Protein AF-W8JGR0-F1 (afdb_monomer)

Foldseek 3Di:
DDPPPPPDPDDPPPPDDPVNCVVVVVLDDDAPVPDDPVCPVVNDDHDDPPPDDD

Mean predicted aligned error: 12.59 Å

Organism: NCBI:txid1229831

pLDDT: mean 73.93, std 14.12, range [40.06, 91.0]

Secondary structure (DSSP, 8-state):
--------S--------HHHHHHTTTT----GGGS-GGGGGG------------

Radius of gyration: 20.8 Å; Cα contacts (8 Å, |Δi|>4): 7; chains: 1; bounding box: 71×26×29 Å

Sequence (54 aa):
MQEIEVQSLEEFSCNLSIKDLIEAGAHFGHQTHRWNPKMKIYIFEEKMVFTSSI

St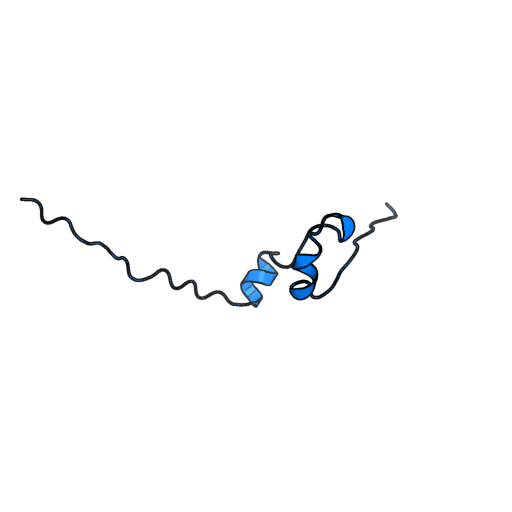ructure (mmCIF, N/CA/C/O backbone):
data_AF-W8JGR0-F1
#
_entry.id   AF-W8JGR0-F1
#
loop_
_atom_site.group_PDB
_atom_site.id
_atom_site.type_symbol
_atom_site.label_atom_id
_atom_site.label_alt_id
_atom_site.label_comp_id
_atom_site.label_asym_id
_atom_site.label_entity_id
_atom_site.label_seq_id
_atom_site.pdbx_PDB_ins_code
_atom_site.Cartn_x
_atom_site.Cartn_y
_atom_site.Cartn_z
_atom_site.occupancy
_atom_site.B_iso_or_equiv
_atom_site.auth_seq_id
_atom_site.auth_comp_id
_atom_site.auth_asym_id
_atom_site.auth_atom_id
_atom_site.pdbx_PDB_model_num
ATOM 1 N N . MET A 1 1 ? -49.197 -1.628 13.091 1.00 45.09 1 MET A N 1
ATOM 2 C CA . MET A 1 1 ? -48.275 -1.132 12.052 1.00 45.09 1 MET A CA 1
ATOM 3 C C . MET A 1 1 ? -47.047 -0.634 12.778 1.00 45.09 1 MET A C 1
ATOM 5 O O . MET A 1 1 ? -47.148 0.367 13.468 1.00 45.09 1 MET A O 1
ATOM 9 N N . GLN A 1 2 ? -45.971 -1.418 12.768 1.00 40.06 2 GLN A N 1
ATOM 10 C CA . GLN A 1 2 ? -44.689 -0.990 13.321 1.00 40.06 2 GLN A CA 1
ATOM 11 C C . GLN A 1 2 ? -44.047 -0.088 12.268 1.00 40.06 2 GLN A C 1
ATOM 13 O O . GLN A 1 2 ? -43.818 -0.540 11.147 1.00 40.06 2 GLN A O 1
ATOM 18 N N . GLU A 1 3 ? -43.848 1.185 12.596 1.00 53.94 3 GLU A N 1
ATOM 19 C CA . GLU A 1 3 ? -43.008 2.074 11.799 1.00 53.94 3 GLU A CA 1
ATOM 20 C C . GLU A 1 3 ? -41.579 1.547 11.910 1.00 53.94 3 GLU A C 1
ATOM 22 O O . GLU A 1 3 ? -40.961 1.587 12.971 1.00 53.94 3 GLU A O 1
ATOM 27 N N . ILE A 1 4 ? -41.106 0.929 10.830 1.00 56.28 4 ILE A N 1
ATOM 28 C CA . ILE A 1 4 ? -39.741 0.431 10.731 1.00 56.28 4 ILE A CA 1
ATOM 29 C C . ILE A 1 4 ? -38.851 1.658 10.578 1.00 56.28 4 ILE A C 1
ATOM 31 O O . ILE A 1 4 ? -38.916 2.379 9.583 1.00 56.28 4 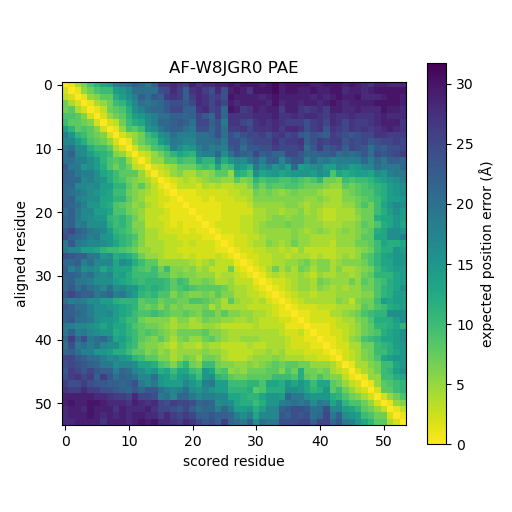ILE A O 1
ATOM 35 N N . GLU A 1 5 ? -38.061 1.891 11.616 1.00 62.88 5 GLU A N 1
ATOM 36 C CA . GLU A 1 5 ? -37.046 2.923 11.712 1.00 62.88 5 GLU A CA 1
ATOM 37 C C . GLU A 1 5 ? -36.044 2.738 10.568 1.00 62.88 5 GLU A C 1
ATOM 39 O O . GLU A 1 5 ? -35.313 1.748 10.503 1.00 62.88 5 GLU A O 1
ATOM 44 N N . VAL A 1 6 ? -36.040 3.678 9.624 1.00 61.94 6 VAL A N 1
ATOM 45 C CA . VAL A 1 6 ? -35.019 3.768 8.578 1.00 61.94 6 VAL A CA 1
ATOM 46 C C . VAL A 1 6 ? -33.718 4.252 9.220 1.00 61.94 6 VAL A C 1
ATOM 48 O O . VAL A 1 6 ? -33.328 5.409 9.096 1.00 61.94 6 VAL A O 1
ATOM 51 N N . GLN A 1 7 ? -33.065 3.371 9.979 1.00 55.28 7 GLN A N 1
ATOM 52 C CA . GLN A 1 7 ? -31.760 3.652 10.559 1.00 55.28 7 GLN A CA 1
ATOM 53 C C . GLN A 1 7 ? -30.706 3.713 9.447 1.00 55.28 7 GLN A C 1
ATOM 55 O O . GLN A 1 7 ? -30.340 2.710 8.838 1.00 55.28 7 GLN A O 1
ATOM 60 N N . SER A 1 8 ? -30.258 4.948 9.215 1.00 64.56 8 SER A N 1
ATOM 61 C CA . SER A 1 8 ? -28.893 5.338 8.853 1.00 64.56 8 SER A CA 1
ATOM 62 C C . SER A 1 8 ? -28.259 4.604 7.666 1.00 64.56 8 SER A C 1
ATOM 64 O O . SER A 1 8 ? -27.478 3.669 7.831 1.00 64.56 8 SER A O 1
ATOM 66 N N . LEU A 1 9 ? -28.511 5.119 6.460 1.00 63.56 9 LEU A N 1
ATOM 67 C CA . LEU A 1 9 ? -27.607 4.949 5.310 1.00 63.56 9 LEU A CA 1
ATOM 68 C C . LEU A 1 9 ? -26.695 6.166 5.105 1.00 63.56 9 LEU A C 1
ATOM 70 O O . LEU A 1 9 ? -26.157 6.375 4.020 1.00 63.56 9 LEU A O 1
ATOM 74 N N . GLU A 1 10 ? -26.508 6.966 6.148 1.00 70.38 10 GLU A N 1
ATOM 75 C CA . GLU A 1 10 ? -25.530 8.040 6.165 1.00 70.38 10 GLU A CA 1
ATOM 76 C C . GLU A 1 10 ? -24.526 7.735 7.273 1.00 70.38 10 GLU A C 1
ATOM 78 O O . GLU A 1 10 ? -24.915 7.383 8.381 1.00 70.38 10 GLU A O 1
ATOM 83 N N . GLU A 1 11 ? -23.245 7.864 6.924 1.00 66.31 11 GLU A N 1
ATOM 84 C CA . GLU A 1 11 ? -22.048 7.660 7.753 1.00 66.31 11 GLU A CA 1
ATOM 85 C C . GLU A 1 11 ? -21.367 6.285 7.682 1.00 66.31 11 GLU A C 1
ATOM 87 O O . GLU A 1 11 ? -21.201 5.564 8.661 1.00 66.31 11 GLU A O 1
ATOM 92 N N . PHE A 1 12 ? -20.776 6.003 6.518 1.00 64.12 12 PHE A N 1
ATOM 93 C CA . PHE A 1 12 ? -19.460 5.357 6.517 1.00 64.12 12 PHE A CA 1
ATOM 94 C C . PHE A 1 12 ? -18.461 6.188 5.706 1.00 64.12 12 PHE A C 1
ATOM 96 O O . PHE A 1 12 ? -17.935 5.762 4.680 1.00 64.12 12 PHE A O 1
ATOM 103 N N . SER A 1 13 ? -18.221 7.425 6.153 1.00 69.25 13 SER A N 1
ATOM 104 C CA . SER A 1 13 ? -17.055 8.183 5.692 1.00 69.25 13 SER A CA 1
ATOM 105 C C . SER A 1 13 ? -15.831 7.646 6.427 1.00 69.25 13 SER A C 1
ATOM 107 O O . SER A 1 13 ? -15.586 7.967 7.590 1.00 69.25 13 SER A O 1
ATOM 109 N N . CYS A 1 14 ? -15.084 6.763 5.767 1.00 69.94 14 CYS A N 1
ATOM 110 C CA . CYS A 1 14 ? -13.828 6.265 6.300 1.00 69.94 14 CYS A CA 1
ATOM 111 C C . CYS A 1 14 ? -12.756 7.334 6.062 1.00 69.94 14 CYS A C 1
ATOM 113 O O . CYS A 1 14 ? -12.152 7.403 4.990 1.00 69.94 14 CYS A O 1
ATOM 115 N N . ASN A 1 15 ? -12.565 8.210 7.050 1.00 77.31 15 ASN A N 1
ATOM 116 C CA . ASN A 1 15 ? -11.469 9.176 7.070 1.00 77.31 15 ASN A CA 1
ATOM 117 C C . ASN A 1 15 ? -10.138 8.420 7.244 1.00 77.31 15 ASN A C 1
ATOM 119 O O . ASN A 1 15 ? -9.631 8.314 8.356 1.00 77.31 15 ASN A O 1
ATOM 123 N N . LEU A 1 16 ? -9.603 7.856 6.158 1.00 83.88 16 LEU A N 1
ATOM 124 C CA . LEU A 1 16 ? -8.313 7.164 6.149 1.00 83.88 16 LEU A CA 1
ATOM 125 C C . LEU A 1 16 ? -7.213 8.102 5.671 1.00 83.88 16 LEU A C 1
ATOM 127 O O . LEU A 1 16 ? -7.282 8.662 4.574 1.00 83.88 16 LEU A O 1
ATOM 131 N N . SER A 1 17 ? -6.167 8.236 6.480 1.00 88.94 17 SER A N 1
ATOM 132 C CA . SER A 1 17 ? -4.922 8.865 6.060 1.00 88.94 17 SER A CA 1
ATOM 133 C C . SER A 1 17 ? -4.028 7.852 5.346 1.00 88.94 17 SER A C 1
ATOM 135 O O . SER A 1 17 ? -4.031 6.657 5.641 1.00 88.94 17 SER A O 1
ATOM 137 N N . ILE A 1 18 ? -3.172 8.339 4.444 1.00 89.06 18 ILE A N 1
ATOM 1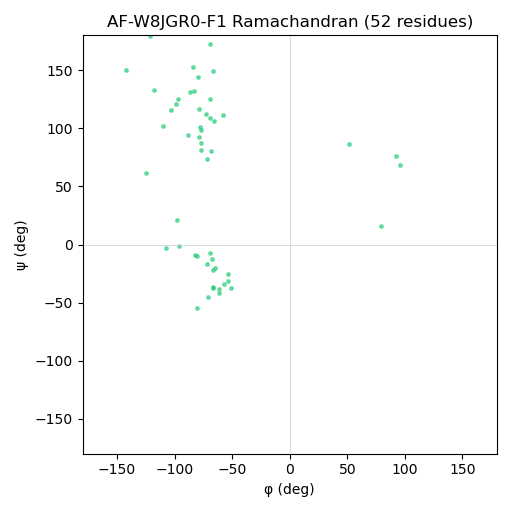38 C CA . ILE A 1 18 ? -2.111 7.524 3.828 1.00 89.06 18 ILE A CA 1
ATOM 139 C C . ILE A 1 18 ? -1.196 6.920 4.906 1.00 89.06 18 ILE A C 1
ATOM 141 O O . ILE A 1 18 ? -0.718 5.799 4.752 1.00 89.06 18 ILE A O 1
ATOM 145 N N . LYS A 1 19 ? -0.973 7.642 6.014 1.00 89.12 19 LYS A N 1
ATOM 146 C CA . LYS A 1 19 ? -0.146 7.160 7.132 1.00 89.12 19 LYS A CA 1
ATOM 147 C C . LYS A 1 19 ? -0.727 5.893 7.759 1.00 89.12 19 LYS A C 1
ATOM 149 O O . LYS A 1 19 ? 0.022 4.949 7.986 1.00 89.12 19 LYS A O 1
ATOM 154 N N . ASP A 1 20 ? -2.044 5.851 7.928 1.00 90.69 20 ASP A N 1
ATOM 155 C CA . ASP A 1 20 ? -2.747 4.728 8.552 1.00 90.69 20 ASP A CA 1
ATOM 156 C C . ASP A 1 20 ? -2.646 3.467 7.678 1.00 90.69 20 ASP A C 1
ATOM 158 O O . ASP A 1 20 ? -2.441 2.363 8.175 1.00 90.69 20 ASP A O 1
ATOM 162 N N . LEU A 1 21 ? -2.701 3.630 6.349 1.00 87.94 21 LEU A N 1
ATOM 163 C CA . LEU A 1 21 ? -2.519 2.533 5.389 1.00 87.94 21 LEU A CA 1
ATOM 164 C C . LEU A 1 21 ? -1.090 1.974 5.400 1.00 87.94 21 LEU A C 1
ATOM 166 O O . LEU A 1 21 ? -0.881 0.771 5.224 1.00 87.94 21 LEU A O 1
ATOM 170 N N . ILE A 1 22 ? -0.097 2.845 5.592 1.00 89.56 22 ILE A 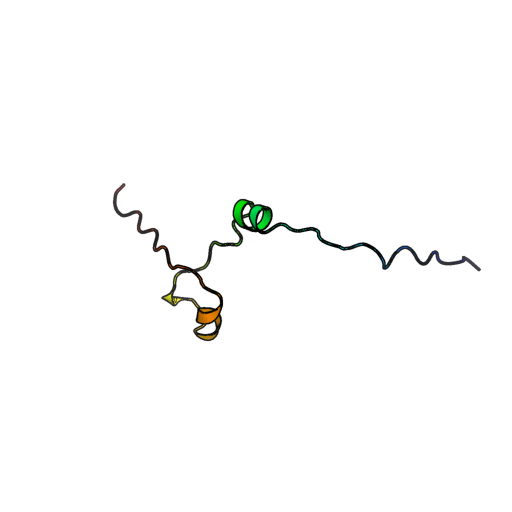N 1
ATOM 171 C CA . ILE A 1 22 ? 1.305 2.436 5.680 1.00 89.56 22 ILE A CA 1
ATOM 172 C C . ILE A 1 22 ? 1.552 1.690 6.993 1.00 89.56 22 ILE A C 1
ATOM 174 O O . ILE A 1 22 ? 2.152 0.618 6.957 1.00 89.56 22 ILE A O 1
ATOM 178 N N . GLU A 1 23 ? 1.047 2.201 8.117 1.00 88.00 23 GLU A N 1
ATOM 179 C CA . GLU A 1 23 ? 1.156 1.552 9.430 1.00 88.00 23 GLU A CA 1
ATOM 180 C C . GLU A 1 23 ? 0.459 0.184 9.457 1.00 88.00 23 GLU A C 1
ATOM 182 O O . GLU A 1 23 ? 1.014 -0.783 9.974 1.00 88.00 23 GLU A O 1
ATOM 187 N N . ALA A 1 24 ? -0.695 0.061 8.795 1.00 91.00 24 ALA A N 1
ATOM 188 C CA . ALA A 1 24 ? -1.392 -1.212 8.611 1.00 91.00 24 ALA A CA 1
ATOM 189 C C . ALA A 1 24 ? -0.666 -2.199 7.669 1.00 91.00 24 ALA A C 1
ATOM 191 O O . ALA A 1 24 ? -1.094 -3.345 7.528 1.00 91.00 24 ALA A O 1
ATOM 192 N N . GLY A 1 25 ? 0.414 -1.780 6.997 1.00 87.06 25 GLY A N 1
ATOM 193 C CA . GLY A 1 25 ? 1.203 -2.635 6.107 1.00 87.06 25 GLY A CA 1
ATOM 194 C C . GLY A 1 25 ? 0.605 -2.846 4.711 1.00 87.06 25 GLY A C 1
ATOM 195 O O . GLY A 1 25 ? 1.059 -3.727 3.984 1.00 87.06 25 GLY A O 1
ATOM 196 N N . ALA A 1 26 ? -0.369 -2.032 4.285 1.00 86.50 26 ALA A N 1
ATOM 197 C CA . ALA A 1 26 ? -1.040 -2.180 2.983 1.00 86.50 26 ALA A CA 1
ATOM 198 C C . ALA A 1 26 ? -0.131 -1.898 1.768 1.00 86.50 26 ALA A C 1
ATOM 200 O O . ALA A 1 26 ? -0.484 -2.199 0.630 1.00 86.50 26 ALA A O 1
ATOM 201 N N . HIS A 1 27 ? 1.046 -1.319 2.006 1.00 86.06 27 HIS A N 1
ATOM 202 C CA . HIS A 1 27 ? 2.060 -1.038 0.994 1.00 86.06 27 HIS A CA 1
ATOM 203 C C . HIS A 1 27 ? 2.948 -2.255 0.668 1.00 86.06 27 HIS A C 1
ATOM 205 O O . HIS A 1 27 ? 3.728 -2.202 -0.283 1.00 86.06 27 HIS A O 1
ATOM 211 N N . PHE A 1 28 ? 2.844 -3.354 1.426 1.00 82.62 28 PHE A N 1
ATOM 212 C CA . PHE A 1 28 ? 3.552 -4.594 1.118 1.00 82.62 28 PHE A CA 1
ATOM 213 C C . PHE A 1 28 ? 2.791 -5.420 0.075 1.00 82.62 28 PHE A C 1
ATOM 215 O O . PHE A 1 28 ? 1.589 -5.653 0.184 1.00 82.62 28 PHE A O 1
ATOM 222 N N . GLY A 1 29 ? 3.513 -5.891 -0.942 1.00 82.38 29 GLY A N 1
ATOM 223 C CA . GLY A 1 29 ? 2.970 -6.695 -2.035 1.00 82.38 29 GLY A CA 1
ATOM 224 C C . GLY A 1 29 ? 3.633 -8.066 -2.165 1.00 82.38 29 GLY A C 1
ATOM 225 O O . GLY A 1 29 ? 4.556 -8.423 -1.436 1.00 82.38 29 GLY A O 1
ATOM 226 N N . HIS A 1 30 ? 3.164 -8.847 -3.140 1.00 83.12 30 HIS A N 1
ATOM 227 C CA . HIS A 1 30 ? 3.809 -10.106 -3.535 1.00 83.12 30 HIS A CA 1
ATOM 228 C C . HIS A 1 30 ? 5.160 -9.852 -4.231 1.00 83.12 30 HIS A C 1
ATOM 230 O O . HIS A 1 30 ? 5.489 -8.720 -4.548 1.00 83.12 30 HIS A O 1
ATOM 236 N N . GLN A 1 31 ? 5.946 -10.892 -4.512 1.00 82.19 31 GLN A N 1
ATOM 237 C CA . GLN A 1 31 ? 7.151 -10.751 -5.343 1.00 82.19 31 GLN A CA 1
ATOM 238 C C . GLN A 1 31 ? 6.796 -10.384 -6.794 1.00 82.19 31 GLN A C 1
ATOM 240 O O . GLN A 1 31 ? 5.790 -10.871 -7.317 1.00 82.19 31 GLN A O 1
ATOM 245 N N . THR A 1 32 ? 7.675 -9.632 -7.467 1.00 76.31 32 THR A N 1
ATOM 246 C CA . THR A 1 32 ? 7.486 -9.101 -8.831 1.00 76.31 32 THR A CA 1
ATOM 247 C C . THR A 1 32 ? 7.059 -10.156 -9.857 1.00 76.31 32 THR A C 1
ATOM 249 O O . THR A 1 32 ? 6.190 -9.904 -10.688 1.00 76.31 32 THR A O 1
ATOM 252 N N . HIS A 1 33 ? 7.592 -11.380 -9.765 1.00 80.62 33 HIS A N 1
ATOM 253 C CA . HIS A 1 33 ? 7.258 -12.479 -10.682 1.00 80.62 33 HIS A CA 1
ATOM 254 C C . HIS A 1 33 ? 5.800 -12.968 -10.571 1.00 80.62 33 HIS A C 1
ATOM 256 O O . HIS A 1 33 ? 5.272 -13.570 -11.500 1.00 80.62 33 HIS A O 1
ATOM 262 N N . ARG A 1 34 ? 5.130 -12.716 -9.439 1.00 81.94 34 ARG A N 1
ATOM 263 C CA . ARG A 1 34 ? 3.746 -13.152 -9.185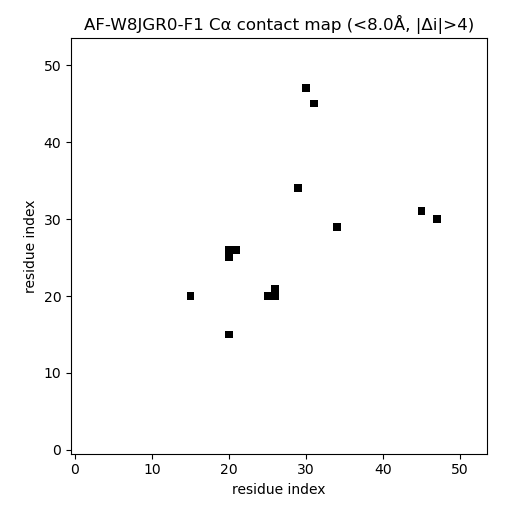 1.00 81.94 34 ARG A CA 1
ATOM 264 C C . ARG A 1 34 ? 2.716 -12.064 -9.485 1.00 81.94 34 ARG A C 1
ATOM 266 O O . ARG A 1 34 ? 1.523 -12.295 -9.297 1.00 81.94 34 ARG A O 1
ATOM 273 N N . 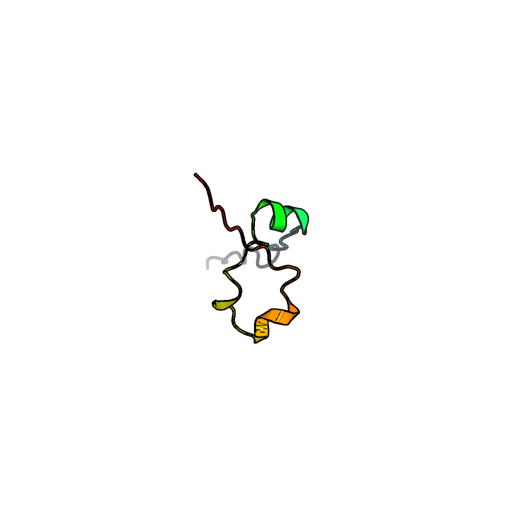TRP A 1 35 ? 3.150 -10.878 -9.906 1.00 83.88 35 TRP A N 1
ATOM 274 C CA . TRP A 1 35 ? 2.247 -9.774 -10.205 1.00 83.88 35 TRP A CA 1
ATOM 275 C C . TRP A 1 35 ? 1.601 -9.917 -11.577 1.00 83.88 35 TRP A C 1
ATOM 277 O O . TRP A 1 35 ? 2.223 -10.335 -12.551 1.00 83.88 35 TRP A O 1
ATOM 287 N N . ASN A 1 36 ? 0.342 -9.489 -11.666 1.00 84.06 36 ASN A N 1
ATOM 288 C CA . ASN A 1 36 ? -0.282 -9.232 -12.954 1.00 84.06 36 ASN A CA 1
ATOM 289 C C . ASN A 1 36 ? 0.393 -7.991 -13.578 1.00 84.06 36 ASN A C 1
ATOM 291 O O . ASN A 1 36 ? 0.381 -6.938 -12.936 1.00 84.06 36 ASN A O 1
ATOM 295 N N . PRO A 1 37 ? 0.927 -8.055 -14.815 1.00 84.69 37 PRO A N 1
ATOM 296 C CA . PRO A 1 37 ? 1.615 -6.933 -15.464 1.00 84.69 37 PRO A CA 1
ATOM 297 C C . PRO A 1 37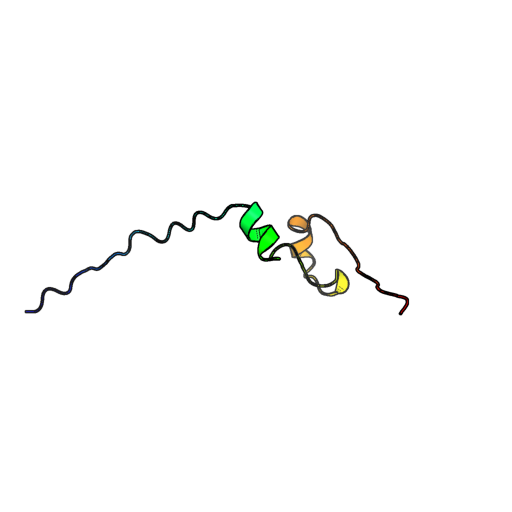 ? 0.810 -5.626 -15.514 1.00 84.69 37 PRO A C 1
ATOM 299 O O . PRO A 1 37 ? 1.393 -4.543 -15.541 1.00 84.69 37 PRO A O 1
ATOM 302 N N . LYS A 1 38 ? -0.528 -5.704 -15.472 1.00 88.38 38 LYS A N 1
ATOM 303 C CA . LYS A 1 38 ? -1.418 -4.531 -15.414 1.00 88.38 38 LYS A CA 1
ATOM 304 C C . LYS A 1 38 ? -1.280 -3.711 -14.125 1.00 88.38 38 LYS A C 1
ATOM 306 O O . LYS A 1 38 ? -1.646 -2.544 -14.120 1.00 88.38 38 LYS A O 1
ATOM 311 N N . MET A 1 39 ? -0.735 -4.290 -13.056 1.00 86.94 39 MET A N 1
ATOM 312 C CA . MET A 1 39 ? -0.537 -3.607 -11.774 1.00 86.94 39 MET A CA 1
ATOM 313 C C . MET A 1 39 ? 0.704 -2.712 -11.752 1.00 86.94 39 MET A C 1
ATOM 315 O O . MET A 1 39 ? 0.848 -1.921 -10.828 1.00 86.94 39 MET A O 1
ATOM 319 N N . LYS A 1 40 ? 1.575 -2.779 -12.771 1.00 81.75 40 LYS A N 1
ATOM 320 C CA . LYS A 1 40 ? 2.835 -2.018 -12.828 1.00 81.75 40 LYS A CA 1
ATOM 321 C C . LYS A 1 40 ? 2.650 -0.508 -12.622 1.00 81.75 40 LYS A C 1
ATOM 323 O O . LYS A 1 40 ? 3.526 0.133 -12.064 1.00 81.75 40 LYS A O 1
ATOM 328 N N . ILE A 1 41 ? 1.514 0.047 -13.040 1.00 86.75 41 ILE A N 1
ATOM 329 C CA . ILE A 1 41 ? 1.199 1.480 -12.910 1.00 86.75 41 ILE A CA 1
ATOM 330 C C . ILE A 1 41 ? 0.901 1.929 -11.469 1.00 86.75 41 ILE A C 1
ATOM 332 O O . ILE A 1 41 ? 0.924 3.124 -11.200 1.00 86.75 41 ILE A O 1
ATOM 336 N N . TYR A 1 42 ? 0.622 0.994 -10.556 1.00 86.00 42 TYR A N 1
ATOM 337 C CA . TYR A 1 42 ? 0.280 1.272 -9.154 1.00 86.00 42 TYR A CA 1
ATOM 338 C C . TYR A 1 42 ? 1.402 0.906 -8.177 1.00 86.00 42 TYR A C 1
ATOM 340 O O . TYR A 1 42 ? 1.260 1.097 -6.972 1.00 86.00 42 TYR A O 1
ATOM 348 N N . ILE A 1 43 ? 2.500 0.344 -8.680 1.00 82.88 43 ILE A N 1
ATOM 349 C CA . ILE A 1 43 ? 3.610 -0.142 -7.867 1.00 82.88 43 ILE A CA 1
ATOM 350 C C . ILE A 1 43 ? 4.693 0.925 -7.874 1.00 82.88 43 ILE A C 1
ATOM 352 O O . ILE A 1 43 ? 5.184 1.306 -8.934 1.00 82.88 43 ILE A O 1
ATOM 356 N N . PHE A 1 44 ? 5.033 1.412 -6.683 1.00 82.44 44 PHE A N 1
ATOM 357 C CA . PHE A 1 44 ? 5.996 2.494 -6.514 1.00 82.44 44 PHE A CA 1
ATOM 358 C C . PHE A 1 44 ? 7.442 1.987 -6.586 1.00 82.44 44 PHE A C 1
ATOM 360 O O . PHE A 1 44 ? 8.214 2.437 -7.426 1.00 82.44 44 PHE A O 1
ATOM 367 N N . GLU A 1 45 ? 7.792 1.004 -5.756 1.00 76.81 45 GLU A N 1
ATOM 368 C CA . GLU A 1 45 ? 9.131 0.415 -5.689 1.00 76.81 45 GLU A CA 1
ATOM 369 C C . GLU A 1 45 ? 9.038 -1.097 -5.452 1.00 76.81 45 GLU A C 1
ATOM 371 O O . GLU A 1 45 ? 8.112 -1.586 -4.802 1.00 76.81 45 GLU A O 1
ATOM 376 N N . GLU A 1 46 ? 10.017 -1.848 -5.957 1.00 74.56 46 GLU A N 1
ATOM 377 C CA . GLU A 1 46 ? 10.201 -3.260 -5.626 1.00 74.56 46 GLU A CA 1
ATOM 378 C C . GLU A 1 46 ? 11.364 -3.413 -4.638 1.00 74.56 46 GLU A C 1
ATOM 380 O O . GLU A 1 46 ? 12.516 -3.116 -4.948 1.00 74.56 46 GLU A O 1
ATOM 385 N N . LYS A 1 47 ? 11.079 -3.881 -3.418 1.00 69.62 47 LYS A N 1
ATOM 386 C CA . LYS A 1 47 ? 12.116 -4.236 -2.442 1.00 69.62 47 LYS A CA 1
ATOM 387 C C . LYS A 1 47 ? 12.137 -5.747 -2.269 1.00 69.62 47 LYS A C 1
ATOM 389 O O . LYS A 1 47 ? 11.296 -6.325 -1.585 1.00 69.62 47 LYS A O 1
ATOM 394 N N . MET A 1 48 ? 13.114 -6.393 -2.894 1.00 55.94 48 MET A N 1
ATOM 395 C CA . MET A 1 48 ? 13.346 -7.827 -2.743 1.00 55.94 48 MET A CA 1
ATOM 396 C C . MET A 1 48 ? 14.058 -8.072 -1.408 1.00 55.9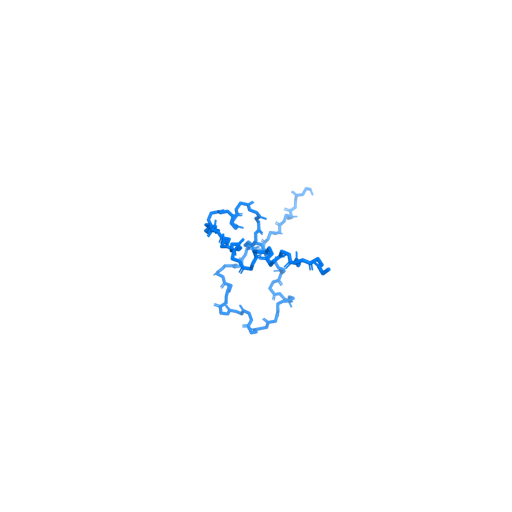4 48 MET A C 1
ATOM 398 O O . MET A 1 48 ? 15.257 -7.836 -1.275 1.00 55.94 48 MET A O 1
ATOM 402 N N . VAL A 1 49 ? 13.316 -8.503 -0.386 1.00 57.09 49 VAL A N 1
ATOM 403 C CA . VAL A 1 49 ? 13.913 -8.905 0.894 1.00 57.09 49 VAL A CA 1
ATOM 404 C C . VAL A 1 49 ? 14.522 -10.299 0.718 1.00 57.09 49 VAL A C 1
ATOM 406 O O . VAL A 1 49 ? 13.864 -11.308 0.949 1.00 57.09 49 VAL A O 1
ATOM 409 N N . PHE A 1 50 ? 15.775 -10.366 0.269 1.00 52.34 50 PHE A N 1
ATOM 410 C CA . PHE A 1 50 ? 16.595 -11.569 0.402 1.00 52.34 50 PHE A CA 1
ATOM 411 C C . PHE A 1 50 ? 17.308 -11.508 1.751 1.00 52.34 50 PHE A C 1
ATOM 413 O O . PHE A 1 50 ? 18.378 -10.917 1.865 1.00 52.34 50 PHE A O 1
ATOM 420 N N . THR A 1 51 ? 16.741 -12.119 2.790 1.00 52.72 51 THR A N 1
ATOM 421 C CA . THR A 1 51 ? 17.563 -12.531 3.933 1.00 52.72 51 THR A CA 1
ATOM 422 C C . THR A 1 51 ? 18.301 -13.802 3.528 1.00 52.72 51 THR A C 1
ATOM 424 O O . THR A 1 51 ? 17.856 -14.913 3.808 1.00 52.72 51 THR A O 1
ATOM 427 N N . SER A 1 52 ? 19.405 -13.636 2.808 1.00 52.44 52 SER A N 1
ATOM 428 C CA . SER A 1 52 ? 20.460 -14.644 2.795 1.00 52.44 52 SER A CA 1
ATOM 429 C C . SER A 1 52 ? 21.382 -14.337 3.973 1.00 52.44 52 SER A C 1
ATOM 431 O O . SER A 1 52 ? 21.787 -13.188 4.128 1.00 52.44 52 SER A O 1
ATOM 433 N N . SER A 1 53 ? 21.689 -15.370 4.761 1.00 54.78 53 SER A N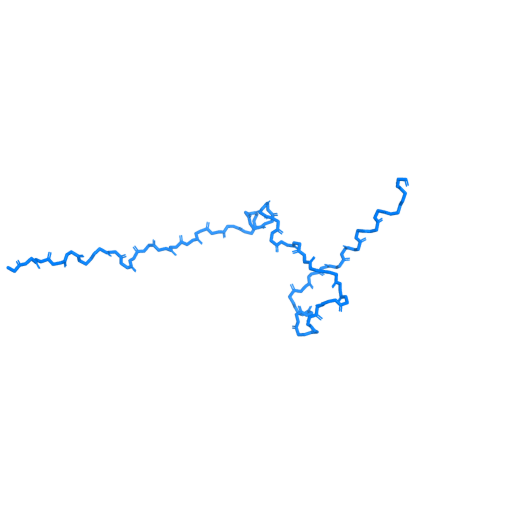 1
ATOM 434 C CA . SER A 1 53 ? 22.543 -15.384 5.962 1.00 54.78 53 SER A CA 1
ATOM 435 C C . SER A 1 53 ? 21.825 -15.166 7.300 1.00 54.78 53 SER A C 1
ATOM 437 O O . SER A 1 53 ? 21.936 -14.120 7.936 1.00 54.78 53 SER A O 1
ATOM 439 N N . ILE A 1 54 ? 21.147 -16.229 7.744 1.00 50.12 54 ILE A N 1
ATOM 440 C CA . ILE A 1 54 ? 21.452 -16.836 9.052 1.00 50.12 54 ILE A CA 1
ATOM 441 C C . ILE A 1 54 ? 22.400 -18.001 8.772 1.00 50.12 54 ILE A C 1
ATOM 443 O O . ILE A 1 54 ? 22.169 -18.676 7.741 1.00 50.12 54 ILE A O 1
#

InterPro domains:
  IPR001865 Small ribosomal subunit protein uS2 [PF00318] (21-47)
  IPR018130 Small ribosomal subunit protein uS2, conserved site [PS00962] (18-29)
  IPR023591 Small ribosomal subunit protein uS2, flavodoxin-like domain superfamily [SSF52313] (18-46)

Solvent-accessible surface area (backbone atoms only — not comparable to full-atom values): 4131 Å² total; per-residue (Å²): 135,82,82,77,79,84,77,69,96,71,84,85,80,79,87,74,55,74,65,58,42,52,75,72,48,70,81,67,76,81,61,80,89,78,55,65,78,86,51,60,87,78,58,88,78,88,81,83,84,74,86,77,82,129